Pro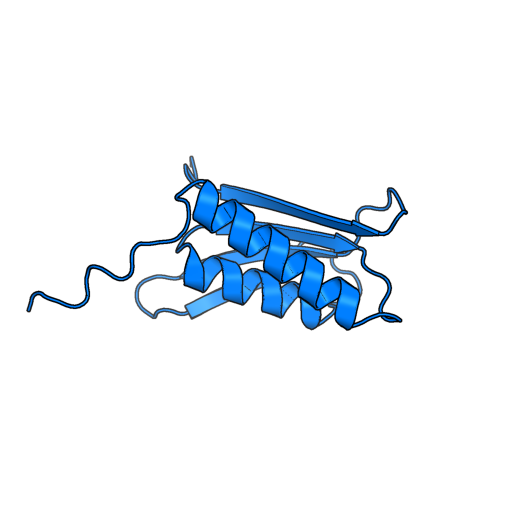tein AF-A0A6P5RLV8-F1 (afdb_monomer_lite)

Structure (mmCIF, N/CA/C/O backbone):
data_AF-A0A6P5RLV8-F1
#
_entry.id   AF-A0A6P5RLV8-F1
#
loop_
_atom_site.group_PDB
_atom_site.id
_atom_site.type_symbol
_atom_site.label_atom_id
_atom_site.label_alt_id
_atom_site.label_comp_id
_atom_site.label_asym_id
_atom_site.label_entity_id
_atom_site.label_seq_id
_atom_site.pdbx_PDB_ins_code
_atom_site.Cartn_x
_atom_site.Cartn_y
_atom_site.Cartn_z
_atom_site.occupancy
_atom_site.B_iso_or_equiv
_atom_site.auth_seq_id
_atom_site.auth_comp_id
_atom_site.auth_asym_id
_atom_site.auth_atom_id
_atom_site.pdbx_PDB_model_num
ATOM 1 N N . MET A 1 1 ? -2.209 -19.421 13.425 1.00 40.19 1 MET A N 1
ATOM 2 C CA . MET A 1 1 ? -2.129 -17.948 13.553 1.00 40.19 1 MET A CA 1
ATOM 3 C C . MET A 1 1 ? -2.867 -17.300 12.387 1.00 40.19 1 MET A C 1
ATOM 5 O O . MET A 1 1 ? -2.389 -17.385 11.267 1.00 40.19 1 MET A O 1
ATOM 9 N N . ARG A 1 2 ? -4.049 -16.710 12.609 1.00 36.53 2 ARG A N 1
ATOM 10 C CA . ARG A 1 2 ? -4.734 -15.887 11.596 1.00 36.53 2 ARG A CA 1
ATOM 11 C C . ARG A 1 2 ? -4.322 -14.441 11.840 1.00 36.53 2 ARG A C 1
ATOM 13 O O . ARG A 1 2 ? -4.611 -13.931 12.914 1.00 36.53 2 ARG A O 1
ATOM 20 N N . LEU A 1 3 ? -3.656 -13.800 10.881 1.00 55.06 3 LEU A N 1
ATOM 21 C CA . LEU A 1 3 ? -3.514 -12.343 10.844 1.00 55.06 3 LEU A CA 1
ATOM 22 C C . LEU A 1 3 ? -4.749 -11.797 10.111 1.00 55.06 3 LEU A C 1
ATOM 24 O O . LEU A 1 3 ? -4.750 -11.777 8.884 1.00 55.06 3 LEU A O 1
ATOM 28 N N . PRO A 1 4 ? -5.836 -11.401 10.799 1.00 54.38 4 PRO A N 1
ATOM 29 C CA . PRO A 1 4 ? -7.147 -11.246 10.161 1.00 54.38 4 PRO A CA 1
ATOM 30 C C . PRO A 1 4 ? -7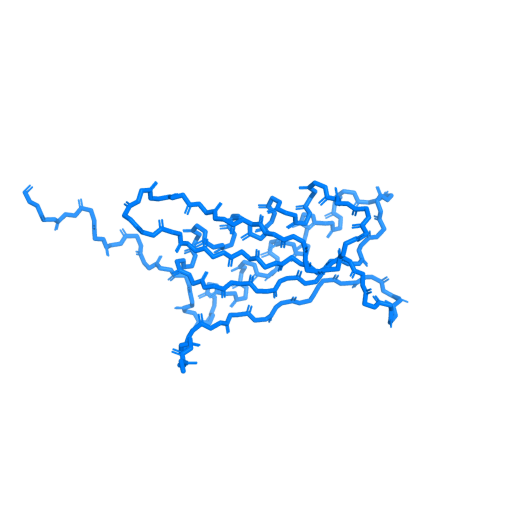.268 -9.984 9.292 1.00 54.38 4 PRO A C 1
ATOM 32 O O . PRO A 1 4 ? -8.324 -9.736 8.724 1.00 54.38 4 PRO A O 1
ATOM 35 N N . LYS A 1 5 ? -6.217 -9.158 9.218 1.00 69.50 5 LYS A N 1
ATOM 36 C CA . LYS A 1 5 ? -6.198 -7.881 8.497 1.00 69.50 5 LYS A CA 1
ATOM 37 C C . LYS A 1 5 ? -4.829 -7.660 7.850 1.00 69.50 5 LYS A C 1
ATOM 39 O O . LYS A 1 5 ? -3.992 -6.927 8.381 1.00 69.50 5 LYS A O 1
ATOM 44 N N . GLN A 1 6 ? -4.585 -8.361 6.747 1.00 75.12 6 GLN A N 1
ATOM 45 C CA . GLN A 1 6 ? -3.434 -8.133 5.877 1.00 75.12 6 GLN A CA 1
ATOM 46 C C . GLN A 1 6 ? -3.921 -7.493 4.582 1.00 75.12 6 GLN A C 1
ATOM 48 O O . GLN A 1 6 ? -4.861 -7.990 3.963 1.00 75.12 6 GLN A O 1
ATOM 53 N N . ILE A 1 7 ? -3.306 -6.381 4.197 1.00 79.81 7 ILE A N 1
ATOM 54 C CA . ILE A 1 7 ? -3.555 -5.731 2.913 1.00 79.81 7 ILE A CA 1
ATOM 55 C C . ILE A 1 7 ? -2.451 -6.167 1.964 1.00 79.81 7 ILE A C 1
ATOM 57 O O . ILE A 1 7 ? -1.271 -5.989 2.259 1.00 79.81 7 ILE A O 1
ATOM 61 N N . TYR A 1 8 ? -2.845 -6.691 0.813 1.00 80.81 8 TYR A N 1
ATOM 62 C CA . TYR A 1 8 ? -1.936 -6.983 -0.283 1.00 80.81 8 TYR A CA 1
ATOM 63 C C . TYR A 1 8 ? -2.105 -5.906 -1.344 1.00 80.81 8 TYR A C 1
ATOM 65 O O . TYR A 1 8 ? -3.205 -5.693 -1.851 1.00 80.81 8 TYR A O 1
ATOM 73 N N . ALA A 1 9 ? -1.020 -5.209 -1.653 1.00 81.06 9 ALA A N 1
ATOM 74 C CA . ALA A 1 9 ? -0.981 -4.184 -2.676 1.00 81.06 9 ALA A CA 1
ATOM 75 C C . ALA A 1 9 ? 0.141 -4.496 -3.665 1.00 81.06 9 ALA A C 1
ATOM 77 O O . ALA A 1 9 ? 1.225 -4.939 -3.289 1.00 81.06 9 ALA A O 1
ATOM 78 N N . TRP A 1 10 ? -0.116 -4.247 -4.941 1.00 78.00 10 TRP A N 1
ATOM 79 C CA . TRP A 1 10 ? 0.888 -4.368 -5.983 1.00 78.00 10 TRP A CA 1
ATOM 80 C C . TRP A 1 10 ? 0.887 -3.099 -6.816 1.00 78.00 10 TRP A C 1
ATOM 82 O O . TRP A 1 10 ? -0.167 -2.635 -7.249 1.00 78.00 10 TRP A O 1
ATOM 92 N N . ILE A 1 11 ? 2.073 -2.537 -7.010 1.00 77.25 11 ILE A N 1
ATOM 93 C CA . ILE A 1 11 ? 2.307 -1.389 -7.866 1.00 77.25 11 ILE A CA 1
ATOM 94 C C . ILE A 1 11 ? 3.335 -1.811 -8.909 1.00 77.25 11 ILE A C 1
ATOM 96 O O . ILE A 1 11 ? 4.463 -2.162 -8.569 1.00 77.25 11 ILE A O 1
ATOM 100 N N . GLY A 1 12 ? 2.961 -1.775 -10.183 1.00 69.81 12 GLY A N 1
ATOM 101 C CA . GLY A 1 12 ? 3.850 -2.132 -11.280 1.00 69.81 12 GLY A CA 1
ATOM 102 C C . GLY A 1 12 ? 3.529 -1.343 -12.539 1.00 69.81 12 GLY A C 1
ATOM 103 O O . GLY A 1 12 ? 2.367 -1.036 -12.799 1.00 69.81 12 GLY A O 1
ATOM 104 N N . CYS A 1 13 ? 4.559 -1.031 -13.326 1.00 59.03 13 CYS A N 1
ATOM 105 C CA . CYS A 1 13 ? 4.402 -0.404 -14.635 1.00 59.03 13 CYS A CA 1
ATOM 106 C C . CYS A 1 13 ? 4.823 -1.406 -15.723 1.00 59.03 13 CYS A C 1
ATOM 108 O O . CYS A 1 13 ? 5.998 -1.732 -15.857 1.00 59.03 13 CYS A O 1
ATOM 110 N N . ASN A 1 14 ? 3.845 -1.917 -16.476 1.00 55.47 14 ASN A N 1
ATOM 111 C CA . ASN A 1 14 ? 3.982 -2.634 -17.755 1.00 55.47 14 ASN A CA 1
ATOM 112 C C . ASN A 1 14 ? 4.892 -3.889 -17.840 1.00 55.47 14 ASN A C 1
ATOM 114 O O . ASN A 1 14 ? 5.126 -4.396 -18.932 1.00 55.47 14 ASN A O 1
ATOM 118 N N . SER A 1 15 ? 5.394 -4.443 -16.733 1.00 50.69 15 SER A N 1
ATOM 119 C CA . SER A 1 15 ? 6.139 -5.711 -16.755 1.00 50.69 15 SER A CA 1
ATOM 120 C C . SER A 1 15 ? 5.642 -6.647 -15.658 1.00 50.69 15 SER A C 1
ATOM 122 O O . SER A 1 15 ? 5.692 -6.307 -14.476 1.00 50.69 15 SER A O 1
ATOM 124 N N . ALA A 1 16 ? 5.177 -7.838 -16.049 1.00 52.78 16 ALA A N 1
ATOM 125 C CA . ALA A 1 16 ? 4.693 -8.917 -15.180 1.00 52.78 16 ALA A CA 1
ATOM 126 C C . ALA A 1 16 ? 5.821 -9.611 -14.385 1.00 52.78 16 ALA A C 1
ATOM 128 O O . ALA A 1 16 ? 5.784 -10.815 -14.141 1.00 52.78 16 ALA A O 1
ATOM 129 N N . LYS A 1 17 ? 6.859 -8.864 -14.002 1.00 57.62 17 LYS A N 1
ATOM 130 C CA . LYS A 1 17 ? 7.899 -9.333 -13.093 1.00 57.62 17 LYS A CA 1
ATOM 131 C C . LYS A 1 17 ? 7.505 -8.919 -11.680 1.00 57.62 17 LYS A C 1
ATOM 133 O O . LYS A 1 17 ? 7.304 -7.737 -11.402 1.00 57.62 17 LYS A O 1
ATOM 138 N N . LEU A 1 18 ? 7.369 -9.907 -10.797 1.00 57.81 18 LEU A N 1
ATOM 139 C CA . LEU A 1 18 ? 7.298 -9.690 -9.354 1.00 57.81 18 LEU A CA 1
ATOM 140 C C . LEU A 1 18 ? 8.605 -9.007 -8.937 1.00 57.81 18 LEU A C 1
ATOM 142 O O . LEU A 1 18 ? 9.650 -9.649 -8.874 1.00 57.81 18 LEU A O 1
ATOM 146 N N . GLY A 1 19 ? 8.546 -7.685 -8.776 1.00 65.19 19 GLY A N 1
ATOM 147 C CA . GLY A 1 19 ? 9.667 -6.863 -8.334 1.00 65.19 19 GLY A CA 1
ATOM 148 C C . GLY A 1 19 ? 9.934 -7.022 -6.837 1.00 65.19 19 GLY A C 1
ATOM 149 O O . GLY A 1 19 ? 9.751 -8.091 -6.254 1.00 65.19 19 GLY A O 1
ATOM 150 N N . HIS A 1 20 ? 10.344 -5.936 -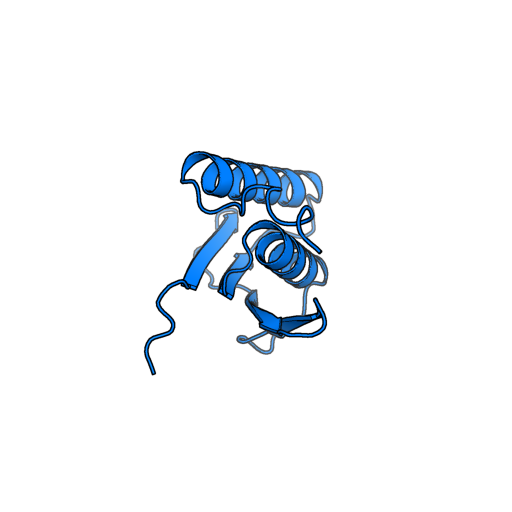6.191 1.00 74.62 20 HIS A N 1
ATOM 151 C CA . HIS A 1 20 ? 10.677 -5.941 -4.770 1.00 74.62 20 HIS A CA 1
ATOM 152 C C . HIS A 1 20 ? 9.411 -6.069 -3.918 1.00 74.62 20 HIS A C 1
ATOM 154 O O . HIS A 1 20 ? 8.486 -5.261 -4.027 1.00 74.62 20 HIS A O 1
ATOM 160 N N . LEU A 1 21 ? 9.366 -7.107 -3.081 1.00 77.94 21 LEU A N 1
ATOM 161 C CA . LEU A 1 21 ? 8.256 -7.386 -2.175 1.00 77.94 21 LEU A CA 1
ATOM 162 C C . LEU A 1 21 ? 8.604 -6.888 -0.774 1.00 77.94 21 LEU A C 1
ATOM 164 O O . LEU A 1 21 ? 9.550 -7.376 -0.163 1.00 77.94 21 LEU A O 1
ATOM 168 N N . TYR A 1 22 ? 7.805 -5.971 -0.248 1.00 79.62 22 TYR A N 1
ATOM 169 C CA . TYR A 1 22 ? 7.949 -5.377 1.073 1.00 79.62 22 TYR A CA 1
ATOM 170 C C . TYR A 1 22 ? 6.822 -5.855 1.978 1.00 79.62 22 TYR A C 1
ATOM 172 O O . TYR A 1 22 ? 5.650 -5.726 1.636 1.00 79.62 22 TYR A O 1
ATOM 180 N N . ALA A 1 23 ? 7.156 -6.357 3.159 1.00 84.12 23 ALA A N 1
ATOM 181 C CA . ALA A 1 23 ? 6.201 -6.554 4.236 1.00 84.12 23 ALA A CA 1
ATOM 182 C C . ALA A 1 23 ? 6.425 -5.497 5.305 1.00 84.12 23 ALA A C 1
ATOM 184 O O . ALA A 1 23 ? 7.525 -5.351 5.831 1.00 84.12 23 ALA A O 1
ATOM 185 N N . ALA A 1 24 ? 5.368 -4.774 5.635 1.00 82.75 24 ALA A N 1
ATOM 186 C CA . ALA A 1 24 ? 5.358 -3.792 6.691 1.00 82.75 24 ALA A CA 1
ATOM 187 C C . ALA A 1 24 ? 4.303 -4.169 7.735 1.00 82.75 24 ALA A C 1
ATOM 189 O O . ALA A 1 24 ? 3.175 -4.537 7.402 1.00 82.75 24 ALA A O 1
ATOM 190 N N . ALA A 1 25 ? 4.670 -4.069 9.007 1.00 81.69 25 ALA A N 1
ATOM 191 C CA . ALA A 1 25 ? 3.820 -4.422 10.134 1.00 81.69 25 ALA A CA 1
ATOM 192 C C . ALA A 1 25 ? 3.939 -3.371 11.250 1.00 81.69 25 ALA A C 1
ATOM 194 O O . ALA A 1 25 ? 5.050 -2.919 11.555 1.00 81.69 25 ALA A O 1
ATOM 195 N N . PRO A 1 26 ? 2.823 -2.965 11.880 1.00 74.31 26 PRO A N 1
ATOM 196 C CA . PRO A 1 26 ? 2.873 -2.085 13.033 1.00 74.31 26 PRO A CA 1
ATOM 197 C C . PRO A 1 26 ? 3.301 -2.896 14.262 1.00 74.31 26 PRO A C 1
ATOM 199 O O . PRO A 1 26 ? 2.608 -3.831 14.664 1.00 74.31 26 PRO A O 1
ATOM 202 N N . MET A 1 27 ? 4.414 -2.527 14.896 1.00 70.19 27 MET A N 1
ATOM 203 C CA . MET A 1 27 ? 4.791 -3.038 16.214 1.00 70.19 27 MET A CA 1
ATOM 204 C C . MET A 1 27 ? 4.154 -2.162 17.296 1.00 70.19 27 MET A C 1
ATOM 206 O O . MET A 1 27 ? 4.461 -0.977 17.436 1.00 70.19 27 MET A O 1
ATOM 210 N N . ARG A 1 28 ? 3.253 -2.757 18.083 1.00 60.41 28 ARG A N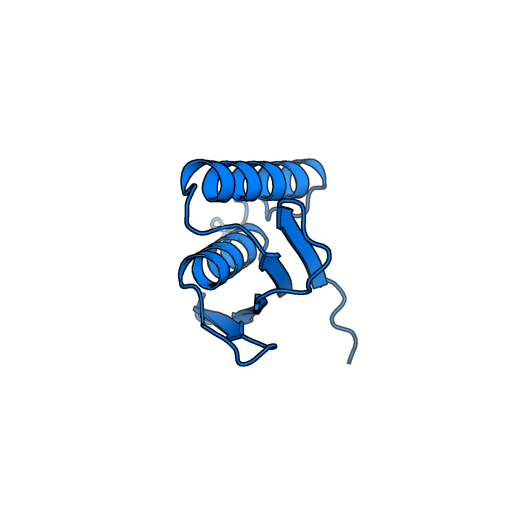 1
ATOM 211 C CA . ARG A 1 28 ? 2.798 -2.191 19.362 1.00 60.41 28 ARG A CA 1
ATOM 212 C C . ARG A 1 28 ? 3.733 -2.677 20.478 1.00 60.41 28 ARG A C 1
ATOM 214 O O . ARG A 1 28 ? 4.204 -3.807 20.375 1.00 60.41 28 ARG A O 1
ATOM 221 N N . PRO A 1 29 ? 3.996 -1.878 21.531 1.00 55.31 29 PRO A N 1
ATOM 222 C CA . PRO A 1 29 ? 3.330 -0.621 21.900 1.00 55.31 29 PRO A CA 1
ATOM 223 C C . PRO A 1 29 ? 3.986 0.666 21.362 1.00 55.31 29 PRO A C 1
ATOM 225 O O . PRO A 1 29 ? 3.406 1.735 21.506 1.00 55.31 29 PRO A O 1
ATOM 228 N N . ASN A 1 30 ? 5.145 0.601 20.702 1.00 57.09 30 ASN A N 1
ATOM 229 C CA . ASN A 1 30 ? 6.007 1.779 20.520 1.00 57.09 30 ASN A CA 1
ATOM 230 C C . ASN A 1 30 ? 5.856 2.539 19.181 1.00 57.09 30 ASN A C 1
ATOM 232 O O . ASN A 1 30 ? 6.817 3.138 18.698 1.00 57.09 30 ASN A O 1
ATOM 236 N N . SER A 1 31 ? 4.681 2.489 18.536 1.00 61.62 31 SER A N 1
ATOM 237 C CA . SER A 1 31 ? 4.396 3.140 17.232 1.00 61.62 31 SER A CA 1
ATOM 238 C C . SER A 1 31 ? 5.448 2.885 16.139 1.00 61.62 31 SER A C 1
ATOM 240 O O . SER A 1 31 ? 5.569 3.639 15.170 1.00 61.62 31 SER A O 1
ATOM 242 N N . THR A 1 32 ? 6.239 1.823 16.289 1.00 66.94 32 THR A N 1
ATOM 243 C CA . THR A 1 32 ? 7.359 1.525 15.405 1.00 66.94 32 THR A CA 1
ATOM 244 C C . THR A 1 32 ? 6.832 0.638 14.293 1.00 66.94 32 THR A C 1
ATOM 246 O O . THR A 1 32 ? 6.123 -0.332 14.543 1.00 66.94 32 THR A O 1
ATOM 249 N N . VAL A 1 33 ? 7.130 0.976 13.045 1.00 77.38 33 VAL A N 1
ATOM 250 C CA . VAL A 1 33 ? 6.740 0.144 11.904 1.00 77.38 33 VAL A CA 1
ATOM 251 C C . VAL A 1 33 ? 7.958 -0.625 11.447 1.00 77.38 33 VAL A C 1
ATOM 253 O O . VAL A 1 33 ? 8.939 -0.016 11.019 1.00 77.38 33 VAL A O 1
ATOM 256 N N . GLY A 1 34 ? 7.881 -1.948 11.553 1.00 78.56 34 GLY A N 1
ATOM 257 C CA . GLY A 1 34 ? 8.869 -2.841 10.970 1.00 78.56 34 GLY A CA 1
ATOM 258 C C . GLY A 1 34 ? 8.566 -2.994 9.490 1.00 78.56 34 GLY A C 1
ATOM 259 O O . GLY A 1 34 ? 7.440 -3.336 9.137 1.00 78.56 34 GLY A O 1
ATOM 260 N N . VAL A 1 35 ? 9.548 -2.729 8.635 1.00 75.81 35 VAL A N 1
ATOM 261 C CA . VAL A 1 35 ? 9.474 -3.019 7.201 1.00 75.81 35 VAL A CA 1
ATOM 262 C C . VAL A 1 35 ? 10.601 -3.977 6.862 1.00 75.81 35 VAL A C 1
ATOM 264 O O . VAL A 1 35 ? 11.737 -3.759 7.273 1.00 75.81 35 VAL A O 1
ATOM 267 N N . THR A 1 36 ? 10.290 -5.035 6.130 1.00 78.75 36 THR A N 1
ATOM 268 C CA . THR A 1 36 ? 11.254 -6.027 5.663 1.00 78.75 36 THR A CA 1
ATOM 269 C C . THR A 1 36 ? 11.049 -6.294 4.177 1.00 78.75 36 THR A C 1
ATOM 271 O O . THR A 1 36 ? 9.913 -6.318 3.701 1.00 78.75 36 THR A O 1
ATOM 274 N N . SER A 1 37 ? 12.141 -6.470 3.435 1.00 73.06 37 SER A N 1
ATOM 275 C CA . SER A 1 37 ? 12.086 -6.911 2.040 1.00 73.06 37 SER A CA 1
ATOM 276 C C . SER A 1 37 ? 12.052 -8.436 2.023 1.00 73.06 37 SER A C 1
ATOM 278 O O . SER A 1 37 ? 13.005 -9.078 2.454 1.00 73.06 37 SER A O 1
ATOM 280 N N . ILE A 1 38 ? 10.952 -9.020 1.554 1.00 73.06 38 ILE A N 1
ATOM 281 C CA . ILE A 1 38 ? 10.772 -10.476 1.471 1.00 73.06 38 ILE A CA 1
ATOM 282 C C . ILE A 1 38 ? 11.561 -11.044 0.288 1.00 73.06 38 ILE A C 1
ATO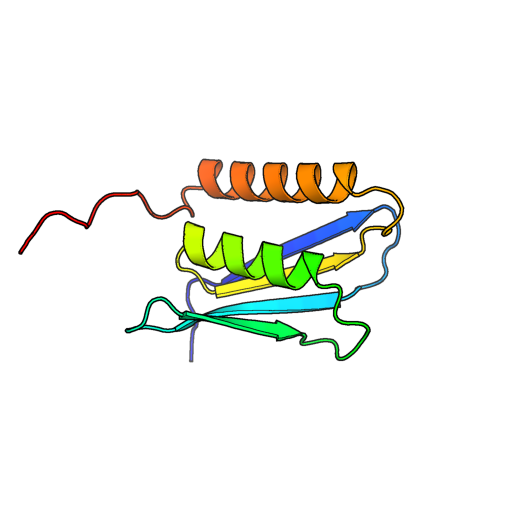M 284 O O . ILE A 1 38 ? 12.201 -12.084 0.414 1.00 73.06 38 ILE A O 1
ATOM 288 N N . LEU A 1 39 ? 11.541 -10.361 -0.860 1.00 67.12 39 LEU A N 1
ATOM 289 C CA . LEU A 1 39 ? 12.459 -10.675 -1.950 1.00 67.12 39 LEU A CA 1
ATOM 290 C C . LEU A 1 39 ? 13.765 -9.922 -1.681 1.00 67.12 39 LEU A C 1
ATOM 292 O O . LEU A 1 39 ? 13.806 -8.696 -1.780 1.00 67.12 39 LEU A O 1
ATOM 296 N N . GLY A 1 40 ? 14.819 -10.648 -1.306 1.00 53.81 40 GLY A N 1
ATOM 297 C CA . GLY A 1 40 ? 16.157 -10.128 -0.995 1.00 53.81 40 GLY A CA 1
ATOM 298 C C . GLY A 1 40 ? 16.935 -9.588 -2.204 1.00 53.81 40 GLY A C 1
ATOM 299 O O . GLY A 1 40 ? 18.092 -9.940 -2.396 1.00 53.81 40 GLY A O 1
ATOM 300 N N . GLY A 1 41 ? 16.306 -8.759 -3.037 1.00 56.19 41 GLY A N 1
ATOM 301 C CA . GLY A 1 41 ? 16.939 -8.012 -4.126 1.00 56.19 41 GLY A CA 1
ATOM 302 C C . GLY A 1 41 ? 16.839 -6.509 -3.877 1.00 56.19 41 GLY A C 1
ATOM 303 O O . GLY A 1 41 ? 15.958 -6.095 -3.126 1.00 56.19 41 GLY A O 1
ATOM 304 N N . ALA A 1 42 ? 17.734 -5.732 -4.508 1.00 52.19 42 ALA A N 1
ATOM 305 C CA . ALA A 1 42 ? 17.875 -4.266 -4.457 1.00 52.19 42 ALA A CA 1
ATOM 306 C C . ALA A 1 42 ? 16.770 -3.552 -3.658 1.00 52.19 42 ALA A C 1
ATOM 308 O O . ALA A 1 42 ? 15.682 -3.300 -4.158 1.00 52.19 42 ALA A O 1
ATOM 309 N N . SER A 1 43 ? 17.037 -3.274 -2.380 1.00 54.19 43 SER A N 1
ATOM 310 C CA . SER A 1 43 ? 16.096 -2.567 -1.513 1.00 54.19 43 SER A CA 1
ATOM 311 C C . SER A 1 43 ? 15.914 -1.141 -2.023 1.00 54.19 43 SER A C 1
ATOM 313 O O . SER A 1 43 ? 16.596 -0.216 -1.582 1.00 54.19 43 SER A O 1
ATOM 315 N N . ASP A 1 44 ? 14.968 -0.955 -2.933 1.00 62.16 44 ASP A N 1
ATOM 316 C CA . ASP A 1 44 ? 14.561 0.363 -3.377 1.00 62.16 44 ASP A CA 1
ATOM 317 C C . ASP A 1 44 ? 13.922 1.078 -2.181 1.00 62.16 44 ASP A C 1
ATOM 319 O O . ASP A 1 44 ? 12.910 0.654 -1.615 1.00 62.16 44 ASP A O 1
ATOM 323 N N . ASN A 1 45 ? 14.586 2.134 -1.721 1.00 64.69 45 ASN A N 1
ATOM 324 C CA . ASN A 1 45 ? 14.214 2.903 -0.533 1.00 64.69 45 ASN A CA 1
ATOM 325 C C . ASN A 1 45 ? 12.802 3.523 -0.642 1.00 64.69 45 ASN A C 1
ATOM 327 O O . ASN A 1 45 ? 12.142 3.728 0.386 1.00 64.69 45 ASN A O 1
ATOM 331 N N . THR A 1 46 ? 12.296 3.731 -1.864 1.00 68.56 46 THR A N 1
ATOM 332 C CA . THR A 1 46 ? 10.926 4.183 -2.135 1.00 68.56 46 THR A CA 1
ATOM 333 C C . THR A 1 46 ? 9.882 3.179 -1.639 1.00 68.56 46 THR A C 1
ATOM 335 O O . THR A 1 46 ? 9.000 3.553 -0.862 1.00 68.56 46 THR A O 1
ATOM 338 N N . GLY A 1 47 ? 9.980 1.900 -2.024 1.00 72.50 47 GLY A N 1
ATOM 339 C CA . GLY A 1 47 ? 8.967 0.886 -1.697 1.00 72.50 47 GLY A CA 1
ATOM 340 C C . GLY A 1 47 ? 8.849 0.636 -0.193 1.00 72.50 47 GLY A C 1
ATOM 341 O O . GLY A 1 47 ? 7.743 0.597 0.352 1.00 72.50 47 GLY A O 1
ATOM 342 N N . SER A 1 48 ? 9.991 0.600 0.499 1.00 73.56 48 SER A N 1
ATOM 343 C CA . SER A 1 48 ? 10.041 0.487 1.962 1.00 73.56 48 SER A CA 1
ATOM 344 C C . SER A 1 48 ? 9.365 1.678 2.660 1.00 73.56 48 SER A C 1
ATOM 346 O O . SER A 1 48 ? 8.575 1.508 3.593 1.00 73.56 48 SER A O 1
ATOM 348 N N . SER A 1 49 ? 9.594 2.895 2.157 1.00 78.75 49 SER A N 1
ATOM 349 C CA . SER A 1 49 ? 8.990 4.116 2.701 1.00 78.75 49 SER A CA 1
ATOM 350 C C . SER A 1 49 ? 7.475 4.172 2.483 1.00 78.75 49 SER A C 1
ATOM 352 O O . SER A 1 49 ? 6.741 4.559 3.395 1.00 78.75 49 SER A O 1
ATOM 354 N N . ILE A 1 50 ? 6.997 3.750 1.308 1.00 80.69 50 ILE A N 1
ATOM 355 C CA . ILE A 1 50 ? 5.565 3.672 0.990 1.00 80.69 50 ILE A CA 1
ATOM 356 C C . ILE A 1 50 ? 4.878 2.657 1.912 1.00 80.69 50 ILE A C 1
ATOM 358 O O . ILE A 1 50 ? 3.896 2.993 2.580 1.00 80.69 50 ILE A O 1
ATOM 362 N N . ALA A 1 51 ? 5.428 1.443 2.023 1.00 83.00 51 ALA A N 1
ATOM 363 C CA . ALA A 1 51 ? 4.899 0.399 2.898 1.00 83.00 51 ALA A CA 1
ATOM 364 C C . ALA A 1 51 ? 4.820 0.882 4.357 1.00 83.00 51 ALA A C 1
ATOM 366 O O . ALA A 1 51 ? 3.791 0.723 5.017 1.00 83.00 51 ALA A O 1
ATOM 367 N N . ARG A 1 52 ? 5.859 1.584 4.833 1.00 82.50 52 ARG A N 1
ATOM 368 C CA . ARG A 1 52 ? 5.874 2.195 6.168 1.00 82.50 52 ARG A CA 1
ATOM 369 C C . ARG A 1 52 ? 4.735 3.194 6.371 1.00 82.50 52 ARG A C 1
ATOM 371 O O . ARG A 1 52 ? 4.027 3.124 7.377 1.00 82.50 52 ARG A O 1
ATOM 378 N N . ARG A 1 53 ? 4.545 4.126 5.430 1.00 82.56 53 ARG A N 1
ATOM 379 C CA . ARG A 1 53 ? 3.495 5.159 5.504 1.00 82.56 53 ARG A CA 1
ATOM 380 C C . ARG A 1 53 ? 2.096 4.555 5.484 1.00 82.56 53 ARG A C 1
ATOM 382 O O . ARG A 1 53 ? 1.232 4.999 6.240 1.00 82.56 53 ARG A O 1
ATOM 389 N N . LEU A 1 54 ? 1.875 3.532 4.664 1.00 79.94 54 LEU A N 1
ATOM 390 C CA . LEU A 1 54 ? 0.594 2.836 4.585 1.00 79.94 54 LEU A CA 1
ATOM 391 C C . LEU A 1 54 ? 0.260 2.120 5.900 1.00 79.94 54 LEU A C 1
ATOM 393 O O . LEU A 1 54 ? -0.871 2.216 6.378 1.00 79.94 54 LEU A O 1
ATOM 397 N N . VAL A 1 55 ? 1.233 1.456 6.525 1.00 82.62 55 VAL A N 1
ATOM 398 C CA . VAL A 1 55 ? 1.036 0.806 7.829 1.00 82.62 55 VAL A CA 1
ATOM 399 C C . VAL A 1 55 ? 0.750 1.827 8.920 1.00 82.62 55 VAL A C 1
ATOM 401 O O . VAL A 1 55 ? -0.141 1.607 9.733 1.00 82.62 55 VAL A O 1
ATOM 404 N N . LEU A 1 56 ? 1.441 2.971 8.924 1.00 79.69 56 LEU A N 1
ATOM 405 C CA . LEU A 1 56 ? 1.144 4.056 9.866 1.00 79.69 56 LEU A CA 1
ATOM 406 C C . LEU A 1 56 ? -0.277 4.610 9.680 1.00 79.69 56 LEU A C 1
ATOM 408 O O . LEU A 1 56 ? -0.961 4.882 10.663 1.00 79.69 56 LEU A O 1
ATOM 412 N N . LYS A 1 57 ? -0.740 4.757 8.432 1.00 76.31 57 LYS A N 1
ATOM 413 C CA . LYS A 1 57 ? -2.083 5.278 8.115 1.00 76.31 57 LYS A CA 1
ATOM 414 C C . LYS A 1 57 ? -3.212 4.288 8.413 1.00 76.31 57 LYS A C 1
ATOM 416 O O . LYS A 1 57 ? -4.292 4.694 8.834 1.00 76.31 57 LYS A O 1
ATOM 421 N N . THR A 1 58 ? -2.998 3.004 8.153 1.00 74.62 58 THR A N 1
ATOM 422 C CA . THR A 1 58 ? -4.036 1.966 8.296 1.00 74.62 58 THR A CA 1
ATOM 423 C C . THR A 1 58 ? -3.992 1.283 9.663 1.00 74.62 58 THR A C 1
ATOM 425 O O . THR A 1 58 ? -5.018 0.855 10.183 1.00 74.62 58 THR A O 1
ATOM 428 N N . GLY A 1 59 ? -2.812 1.188 10.278 1.00 76.38 59 GLY A N 1
ATOM 429 C CA . GLY A 1 59 ? -2.569 0.366 11.462 1.00 76.38 59 GLY A CA 1
ATOM 430 C C . GLY A 1 59 ? -2.664 -1.137 11.186 1.00 76.38 59 GLY A C 1
ATOM 431 O O . GLY A 1 59 ? -2.851 -1.906 12.129 1.00 76.38 59 GLY A O 1
ATOM 432 N N . LEU A 1 60 ? -2.574 -1.551 9.918 1.00 79.88 60 LEU A N 1
ATOM 433 C CA . LEU A 1 60 ? -2.691 -2.939 9.471 1.00 79.88 60 LEU A CA 1
ATOM 434 C C . LEU A 1 60 ? -1.360 -3.452 8.926 1.00 79.88 60 LEU A C 1
ATOM 436 O O . LEU A 1 60 ? -0.471 -2.669 8.608 1.00 79.88 60 LEU A O 1
ATOM 440 N N . ASN A 1 61 ? -1.227 -4.772 8.815 1.00 82.38 61 ASN A N 1
ATOM 441 C CA . ASN A 1 61 ? -0.078 -5.378 8.149 1.00 82.38 61 ASN A CA 1
ATOM 442 C C . ASN A 1 61 ? -0.254 -5.243 6.638 1.00 82.38 61 ASN A C 1
ATOM 444 O O . ASN A 1 61 ? -1.331 -5.540 6.119 1.00 82.38 61 ASN A O 1
ATOM 448 N N . ILE A 1 62 ? 0.786 -4.810 5.936 1.00 82.75 62 ILE A N 1
ATOM 449 C CA . ILE A 1 62 ? 0.728 -4.533 4.504 1.00 82.75 62 ILE A CA 1
ATOM 450 C C . ILE A 1 62 ? 1.861 -5.256 3.808 1.00 82.75 62 ILE A C 1
ATOM 452 O O . ILE A 1 62 ? 3.019 -5.129 4.191 1.00 82.75 62 ILE A O 1
ATOM 456 N N . ILE A 1 63 ? 1.513 -5.991 2.764 1.00 86.19 63 ILE A N 1
ATOM 457 C CA . ILE A 1 63 ? 2.455 -6.608 1.848 1.00 86.19 63 ILE A CA 1
ATOM 458 C C . ILE A 1 63 ? 2.331 -5.850 0.530 1.00 86.19 63 ILE A C 1
ATOM 460 O O . ILE A 1 63 ? 1.292 -5.895 -0.126 1.00 86.19 63 ILE A O 1
ATOM 464 N N . LEU A 1 64 ? 3.371 -5.101 0.186 1.00 81.94 64 LEU A N 1
ATOM 465 C CA . LEU A 1 64 ? 3.446 -4.252 -0.991 1.00 81.94 64 LEU A CA 1
ATOM 466 C C . LEU A 1 64 ? 4.511 -4.793 -1.939 1.00 81.94 64 LEU A C 1
ATOM 468 O O . LEU A 1 64 ? 5.678 -4.846 -1.573 1.00 81.94 64 LEU A O 1
ATOM 472 N N . ALA A 1 65 ? 4.142 -5.137 -3.166 1.00 81.88 65 ALA A N 1
ATOM 473 C CA . ALA A 1 65 ? 5.120 -5.366 -4.225 1.00 81.88 65 ALA A CA 1
ATOM 474 C C . ALA A 1 65 ? 5.252 -4.112 -5.098 1.00 81.88 65 ALA A C 1
ATOM 476 O O . ALA A 1 65 ? 4.245 -3.604 -5.586 1.00 81.88 65 ALA A O 1
ATOM 477 N N . CYS A 1 66 ? 6.481 -3.636 -5.308 1.00 71.50 66 CYS A N 1
ATOM 478 C CA . CYS A 1 66 ? 6.788 -2.490 -6.164 1.00 71.50 66 CYS A CA 1
ATOM 479 C C . CYS A 1 66 ? 7.660 -2.922 -7.349 1.00 71.50 66 CYS A C 1
ATOM 481 O O . CYS A 1 66 ? 8.730 -3.504 -7.172 1.00 71.50 66 CYS A O 1
ATOM 483 N N . ASN A 1 67 ? 7.204 -2.607 -8.558 1.00 72.06 67 ASN A N 1
ATOM 484 C CA . ASN A 1 67 ? 7.912 -2.810 -9.820 1.00 72.06 67 ASN A CA 1
ATOM 485 C C . ASN A 1 67 ? 7.752 -1.572 -10.724 1.00 72.06 67 ASN A C 1
ATOM 487 O O . ASN A 1 67 ? 7.183 -1.643 -11.817 1.00 72.06 67 ASN A O 1
ATOM 491 N N . ILE A 1 68 ? 8.167 -0.409 -10.224 1.00 67.62 68 ILE A N 1
ATOM 492 C CA . ILE A 1 68 ? 8.065 0.869 -10.940 1.00 67.62 68 ILE A CA 1
ATOM 493 C C . ILE A 1 68 ? 9.458 1.226 -11.467 1.00 67.62 68 ILE A C 1
ATOM 495 O O . ILE A 1 68 ? 10.436 1.089 -10.731 1.00 67.62 68 ILE A O 1
ATOM 499 N N . PRO A 1 69 ? 9.593 1.661 -12.729 1.00 63.19 69 PRO A N 1
ATOM 500 C CA . PRO A 1 69 ? 10.873 2.131 -13.236 1.00 63.19 69 PRO A CA 1
ATOM 501 C C . PRO A 1 69 ? 11.311 3.406 -12.497 1.00 63.19 69 PRO A C 1
ATOM 503 O O . PRO A 1 69 ? 10.591 4.403 -12.480 1.00 63.19 69 PRO A O 1
ATOM 506 N N . LYS A 1 70 ? 12.545 3.408 -11.972 1.00 62.75 70 LYS A N 1
ATOM 507 C CA . LYS A 1 70 ? 13.175 4.546 -11.263 1.00 62.75 70 LYS A CA 1
ATOM 508 C C . LYS A 1 70 ? 13.325 5.827 -12.097 1.00 62.75 70 LYS A C 1
ATOM 510 O O . LYS A 1 70 ? 13.732 6.858 -11.573 1.00 62.75 70 LYS A O 1
ATOM 515 N N . ASN A 1 71 ? 13.000 5.779 -13.388 1.00 63.38 71 ASN A N 1
ATOM 516 C CA . ASN A 1 71 ? 13.072 6.929 -14.288 1.00 63.38 71 ASN A CA 1
ATOM 517 C C . ASN A 1 71 ? 11.928 7.936 -14.100 1.00 63.38 71 ASN A C 1
ATOM 519 O O . ASN A 1 71 ? 11.940 8.983 -14.741 1.00 63.38 71 ASN A O 1
ATOM 523 N N . SER A 1 72 ? 10.938 7.646 -13.251 1.00 66.38 72 SER A N 1
ATOM 524 C CA . SER A 1 72 ? 9.748 8.491 -13.114 1.00 66.38 72 SER A CA 1
ATOM 525 C C . SER A 1 72 ? 9.265 8.597 -11.661 1.00 66.38 72 SER A C 1
ATOM 527 O O . SER A 1 72 ? 8.294 7.933 -11.294 1.00 66.38 72 SER A O 1
ATOM 529 N N . PRO A 1 73 ? 9.873 9.467 -10.831 1.00 70.19 73 PRO A N 1
ATOM 530 C CA . PRO A 1 73 ? 9.441 9.673 -9.443 1.00 70.19 73 PRO A CA 1
ATOM 531 C C . PRO A 1 73 ? 7.984 10.157 -9.328 1.00 70.19 73 PRO A C 1
ATOM 533 O O . PRO A 1 73 ? 7.305 9.867 -8.347 1.00 70.19 73 PRO A O 1
ATOM 536 N N . MET A 1 74 ? 7.468 10.847 -10.353 1.00 79.00 74 MET A N 1
ATOM 537 C CA . MET A 1 74 ? 6.060 11.266 -10.415 1.00 79.00 74 MET A CA 1
ATOM 538 C C . MET A 1 74 ? 5.097 10.065 -10.468 1.00 79.00 74 MET A C 1
ATOM 540 O O . MET A 1 74 ? 4.077 10.075 -9.786 1.00 79.00 74 MET A O 1
ATOM 544 N N . LEU A 1 75 ? 5.447 9.000 -11.204 1.00 77.31 75 LEU A N 1
ATOM 545 C CA . LEU A 1 75 ? 4.629 7.781 -11.302 1.00 77.31 75 LEU A CA 1
ATOM 546 C C . LEU A 1 75 ? 4.587 7.011 -9.975 1.00 77.31 75 LEU A C 1
ATOM 548 O O . LEU A 1 75 ? 3.549 6.456 -9.618 1.00 77.31 75 LEU A O 1
ATOM 552 N N . GLU A 1 76 ? 5.693 7.001 -9.224 1.00 74.25 76 GLU A N 1
ATOM 553 C CA . GLU A 1 76 ? 5.738 6.398 -7.886 1.00 74.25 76 GLU A CA 1
ATOM 554 C C . GLU A 1 76 ? 4.789 7.120 -6.921 1.00 74.25 76 GLU A C 1
ATOM 556 O O . GLU A 1 76 ? 4.001 6.480 -6.219 1.00 74.25 76 GLU A O 1
ATOM 561 N N . ALA A 1 77 ? 4.831 8.457 -6.926 1.00 79.50 77 ALA A N 1
ATOM 562 C CA . ALA A 1 77 ? 3.988 9.292 -6.079 1.00 79.50 77 ALA A CA 1
ATOM 563 C C . ALA A 1 77 ? 2.498 9.169 -6.435 1.00 79.50 77 ALA A C 1
ATOM 565 O O . ALA A 1 77 ? 1.657 9.062 -5.537 1.00 79.50 77 ALA A O 1
ATOM 566 N N . ASP A 1 78 ? 2.159 9.137 -7.725 1.00 82.75 78 ASP A N 1
ATOM 567 C CA . ASP A 1 78 ? 0.776 8.967 -8.174 1.00 82.75 78 ASP A CA 1
ATOM 568 C C . ASP A 1 78 ? 0.222 7.591 -7.803 1.00 82.75 78 ASP A C 1
ATOM 570 O O . ASP A 1 78 ? -0.907 7.486 -7.313 1.00 82.75 78 ASP A O 1
ATOM 574 N N . ALA A 1 79 ? 1.020 6.533 -7.954 1.00 81.50 79 ALA A N 1
ATOM 575 C CA . ALA A 1 79 ? 0.607 5.192 -7.567 1.00 81.50 79 ALA A CA 1
ATOM 576 C C . ALA A 1 79 ? 0.404 5.059 -6.050 1.00 81.50 79 ALA A C 1
ATOM 578 O O . ALA A 1 79 ? -0.588 4.472 -5.608 1.00 81.50 79 ALA A O 1
ATOM 579 N N . GLU A 1 80 ? 1.291 5.650 -5.242 1.00 80.50 80 GLU A N 1
ATOM 580 C CA . GLU A 1 80 ? 1.090 5.741 -3.794 1.00 80.50 80 GLU A CA 1
ATOM 581 C C . GLU A 1 80 ? -0.213 6.480 -3.470 1.00 80.50 80 GLU A C 1
ATOM 583 O O . GLU A 1 80 ? -1.024 5.996 -2.674 1.00 80.50 80 GLU A O 1
ATOM 588 N N . LYS A 1 81 ? -0.437 7.643 -4.089 1.00 83.88 81 LYS A N 1
ATOM 589 C CA . LYS A 1 81 ? -1.622 8.467 -3.845 1.00 83.88 81 LYS A CA 1
ATOM 590 C C . LYS A 1 81 ? -2.900 7.710 -4.190 1.00 83.88 81 LYS A C 1
ATOM 592 O O . LYS A 1 81 ? -3.831 7.711 -3.385 1.00 83.88 81 LYS A O 1
ATOM 597 N N . LEU A 1 82 ? -2.933 7.022 -5.329 1.00 85.56 82 LEU A N 1
ATOM 598 C CA . LEU A 1 82 ? -4.055 6.180 -5.744 1.00 85.56 82 LEU A CA 1
ATOM 599 C C . LEU A 1 82 ? -4.305 5.033 -4.762 1.00 85.56 82 LEU A C 1
ATOM 601 O O . LEU A 1 82 ? -5.452 4.801 -4.378 1.00 85.56 82 LEU A O 1
ATOM 605 N N . LEU A 1 83 ? -3.252 4.347 -4.312 1.00 83.00 83 LEU A N 1
ATOM 606 C CA . LEU A 1 83 ? -3.376 3.258 -3.344 1.00 83.00 83 LEU A CA 1
ATOM 607 C C . LEU A 1 83 ? -3.933 3.760 -2.006 1.00 83.00 83 LEU A C 1
ATOM 609 O O . LEU A 1 83 ? -4.866 3.171 -1.463 1.00 83.00 83 LEU A O 1
ATOM 613 N N . VAL A 1 84 ? -3.412 4.878 -1.496 1.00 83.06 84 VAL A N 1
ATOM 614 C CA . VAL A 1 84 ? -3.899 5.501 -0.259 1.00 83.06 84 VAL A CA 1
ATOM 615 C C . VAL A 1 84 ? -5.353 5.946 -0.407 1.00 83.06 84 VAL A C 1
ATOM 617 O O . VAL A 1 84 ? -6.157 5.665 0.477 1.00 83.06 84 VAL A O 1
ATOM 620 N N . GLN A 1 85 ? -5.716 6.588 -1.519 1.00 84.44 85 GLN A N 1
ATOM 621 C CA . GLN A 1 85 ? -7.100 6.986 -1.802 1.00 84.44 85 GLN A CA 1
ATOM 622 C C . GLN A 1 85 ? -8.039 5.779 -1.836 1.00 84.44 85 GLN A C 1
ATOM 624 O O . GLN A 1 85 ? -9.111 5.815 -1.237 1.00 84.44 85 GLN A O 1
ATOM 629 N N . LYS A 1 86 ? -7.616 4.674 -2.459 1.00 84.69 86 LYS A N 1
ATOM 630 C CA . LYS A 1 86 ? -8.403 3.439 -2.500 1.00 84.69 86 LYS A CA 1
ATOM 631 C C . LYS A 1 86 ? -8.593 2.846 -1.105 1.00 84.69 86 LYS A C 1
ATOM 633 O O . LYS A 1 86 ? -9.699 2.447 -0.761 1.00 84.69 86 LYS A O 1
ATOM 638 N N . LEU A 1 87 ? -7.551 2.845 -0.274 1.00 79.75 87 LEU A N 1
ATOM 639 C CA . LEU A 1 87 ? -7.636 2.388 1.116 1.00 79.75 87 LEU A CA 1
ATOM 640 C C . LEU A 1 87 ? -8.542 3.273 1.980 1.00 79.75 87 LEU A C 1
ATOM 642 O O . LEU A 1 87 ? -9.259 2.741 2.827 1.00 79.75 87 LEU A O 1
ATOM 646 N N . ILE A 1 88 ? -8.543 4.591 1.752 1.00 81.81 88 ILE A N 1
ATOM 647 C CA . ILE A 1 88 ? -9.481 5.525 2.396 1.00 81.81 88 ILE A CA 1
ATOM 648 C C . ILE A 1 88 ? -10.911 5.206 1.958 1.00 81.81 88 ILE A C 1
ATOM 650 O O . ILE A 1 88 ? -11.781 5.020 2.804 1.00 81.81 88 ILE A O 1
ATOM 654 N N . SER A 1 89 ? -11.145 5.082 0.649 1.00 82.25 89 SER A N 1
ATOM 655 C CA . SER A 1 89 ? -12.468 4.793 0.085 1.00 82.25 89 SER A CA 1
ATOM 656 C C . SER A 1 89 ? -13.033 3.446 0.541 1.00 82.25 89 SER A C 1
ATOM 658 O O . SER A 1 89 ? -14.247 3.300 0.627 1.00 82.25 89 SER A O 1
ATOM 660 N N . LEU A 1 90 ? -12.172 2.468 0.829 1.00 80.62 90 LEU A N 1
ATOM 661 C CA . LEU A 1 90 ? -12.553 1.160 1.365 1.00 80.62 90 LEU A CA 1
ATOM 662 C C . LEU A 1 90 ? -12.733 1.156 2.897 1.00 80.62 90 LEU A C 1
ATOM 664 O O . LEU A 1 90 ? -13.097 0.129 3.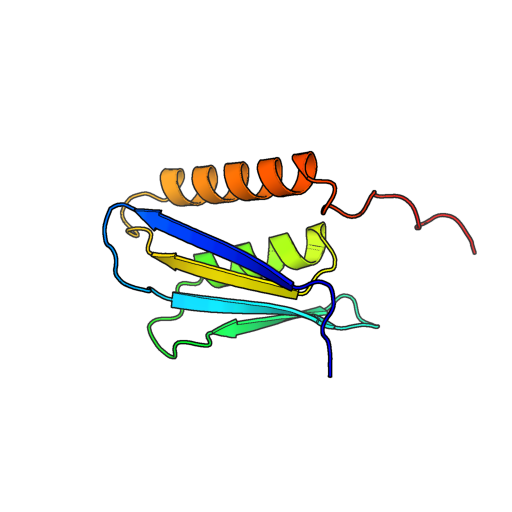461 1.00 80.62 90 LEU A O 1
ATOM 668 N N . GLY A 1 91 ? -12.455 2.270 3.586 1.00 79.00 91 GLY A N 1
ATOM 669 C CA . GLY A 1 91 ? -12.570 2.373 5.044 1.00 79.00 91 GLY A CA 1
ATOM 670 C C . GLY A 1 91 ? -11.444 1.683 5.826 1.00 79.00 91 GLY A C 1
ATOM 671 O O . GLY A 1 91 ? -11.576 1.464 7.028 1.00 79.00 91 GLY A O 1
ATOM 672 N N . TYR A 1 92 ? -10.324 1.340 5.177 1.00 73.38 92 TYR A N 1
ATOM 673 C CA . TYR A 1 92 ? -9.161 0.719 5.833 1.00 73.38 92 TYR A CA 1
ATOM 674 C C . TYR A 1 92 ? -8.235 1.723 6.521 1.00 73.38 92 TYR A C 1
ATOM 676 O O . TYR A 1 92 ? -7.311 1.327 7.237 1.00 73.38 92 TYR A O 1
ATOM 684 N N . THR A 1 93 ? -8.442 3.020 6.313 1.00 70.00 93 THR A N 1
ATOM 685 C CA . THR A 1 93 ? -7.725 4.034 7.080 1.00 70.00 93 THR A CA 1
ATOM 686 C C . THR A 1 93 ? -8.322 4.156 8.462 1.00 70.00 93 THR A C 1
ATOM 688 O O . THR A 1 93 ? -9.528 4.347 8.609 1.00 70.00 93 THR A O 1
ATOM 691 N N . ARG A 1 94 ? -7.463 4.074 9.479 1.00 62.94 94 ARG A N 1
ATOM 692 C CA . ARG A 1 94 ? -7.872 4.319 10.855 1.00 62.94 94 ARG A CA 1
ATOM 693 C C . ARG A 1 94 ? -8.490 5.722 10.928 1.00 62.94 94 ARG A C 1
ATOM 695 O O . ARG A 1 94 ? -7.825 6.674 10.504 1.00 62.94 94 ARG A O 1
ATOM 702 N N . PRO A 1 95 ? -9.721 5.882 11.440 1.00 49.34 95 PRO A N 1
ATOM 703 C CA . PRO A 1 95 ? -10.203 7.206 11.786 1.00 49.34 95 PRO A CA 1
ATOM 704 C C . PRO A 1 95 ? -9.232 7.801 12.811 1.00 49.34 95 PRO A C 1
ATOM 706 O O . PRO A 1 95 ? -8.708 7.100 13.679 1.00 49.34 95 PRO A O 1
ATOM 709 N N . LYS A 1 96 ? -8.948 9.097 12.684 1.00 47.94 96 LYS A N 1
ATOM 710 C CA . LYS A 1 96 ? -8.116 9.869 13.617 1.00 47.94 96 LYS A CA 1
ATOM 711 C C . LYS A 1 96 ? -8.890 10.140 14.921 1.00 47.94 96 LYS A C 1
ATOM 713 O O . LYS A 1 96 ? -8.903 11.261 15.413 1.00 47.94 96 LYS A O 1
ATOM 718 N N . SER A 1 97 ? -9.567 9.125 15.444 1.00 48.47 97 SER A N 1
ATOM 719 C CA . SER A 1 97 ? -10.389 9.171 16.648 1.00 48.47 97 SER A CA 1
ATOM 720 C C . SER A 1 97 ? -9.906 8.037 17.538 1.00 48.47 97 SER A C 1
ATOM 722 O O . SER A 1 97 ? -10.249 6.889 17.296 1.00 48.47 97 SER A O 1
ATOM 724 N N . ASP A 1 98 ? -8.962 8.366 18.419 1.00 45.94 98 ASP A N 1
ATOM 725 C CA . ASP A 1 98 ? -8.773 7.804 19.770 1.00 45.94 98 ASP A CA 1
ATOM 726 C C . ASP A 1 98 ? -7.502 8.423 20.391 1.00 45.94 98 ASP A C 1
ATOM 728 O O . ASP A 1 98 ? -6.614 7.740 20.894 1.00 45.94 98 ASP A O 1
ATOM 732 N N . CYS A 1 99 ? -7.393 9.756 20.319 1.00 43.88 99 CYS A N 1
ATOM 733 C CA . CYS A 1 99 ? -6.475 10.545 21.154 1.00 43.88 99 CYS A CA 1
ATOM 734 C C . CYS A 1 99 ? -7.262 11.433 22.135 1.00 43.88 99 CYS A C 1
ATOM 736 O O . CYS A 1 99 ? -6.811 12.520 22.475 1.00 43.88 99 CYS A O 1
ATOM 738 N N . LEU A 1 100 ? -8.452 10.999 22.556 1.00 45.66 100 LEU A N 1
ATOM 739 C CA . LEU A 1 100 ? -9.254 11.658 23.588 1.00 45.66 100 LEU A CA 1
ATOM 740 C C . LEU A 1 100 ? -9.937 10.588 24.444 1.00 45.66 100 LEU A C 1
ATOM 742 O O . LEU A 1 100 ? -11.113 10.313 24.250 1.00 45.66 100 LEU A O 1
ATOM 746 N N . HIS A 1 101 ? -9.180 9.957 25.344 1.00 40.38 101 HIS A N 1
ATOM 747 C CA . HIS A 1 101 ? -9.602 9.793 26.739 1.00 40.38 101 HIS A CA 1
ATOM 748 C C . HIS A 1 101 ? -8.434 9.240 27.570 1.00 40.38 101 HIS A C 1
ATOM 750 O O . HIS A 1 101 ? -8.102 8.057 27.482 1.00 40.38 101 HIS A O 1
ATOM 756 N N . SER A 1 102 ? -7.797 10.099 28.358 1.00 35.88 102 SER A N 1
ATOM 757 C CA . SER A 1 102 ? -7.230 9.809 29.683 1.00 35.88 102 SER A CA 1
ATOM 758 C C . SER A 1 102 ? -7.000 11.141 30.375 1.00 35.88 102 SER A C 1
ATOM 760 O O . SER A 1 102 ? -6.474 12.046 29.688 1.00 35.88 102 SER A O 1
#

Secondary structure (DSSP, 8-state):
---S-EEEEEEESS-----EEEEEEEETTTTEEEEEESS-S---HHHHHHHHHHHHHH-SEEEEEEE--TT-HHHHHHHHHHHHHHHHHTT-SPPS--S---

Organism: Prunus avium (NCBI:txid42229)

Radius of gyration: 14.28 Å; chains: 1; bounding box: 30×30×47 Å

Foldseek 3Di:
DDLPFEAEEEAADPDPDQAWKKKWAQDPDPRDIDIDTPPPPDPPVLQSVLLSVVCSFQVGIYIYTYHYPPPCVPSSVVSSVVVVVVCVVVVSGDPPPDPDDD

Sequence (102 aa):
MRLPKQIYAWIGCNSAKLGHLYAAAPMRPNSTVGVTSILGGASDNTGSSIARRLVLKTGLNIILACNIPKNSPMLEADAEKLLVQKLISLGYTRPKSDCLHS

pLDDT: mean 70.0, std 12.89, range [35.88, 86.19]

InterPro domains:
  IPR032157 Proteasome assembly chaperone 4 [PF16093] (1-68)
  IPR032157 Proteasome assembly chaperone 4 [PTHR33559] (1-93)